Protein AF-A0A3C0J1G7-F1 (afdb_monomer)

Nearest PDB structures (foldseek):
  4tv7-assembly1_A  TM=5.717E-01  e=8.534E-01  Bacillus subtilis subsp. subtilis str. 168
  4w8i-assembly1_B  TM=5.233E-01  e=1.474E+00  Legionella pneumophila str. Paris
  4tv7-assembly1_B  TM=5.371E-01  e=2.220E+00  Bacillus subtilis subsp. subti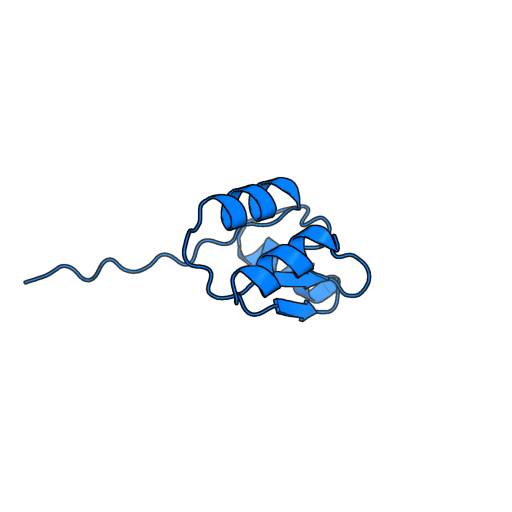lis str. 168
  4mgr-assembly1_B  TM=5.733E-01  e=2.725E+00  Bac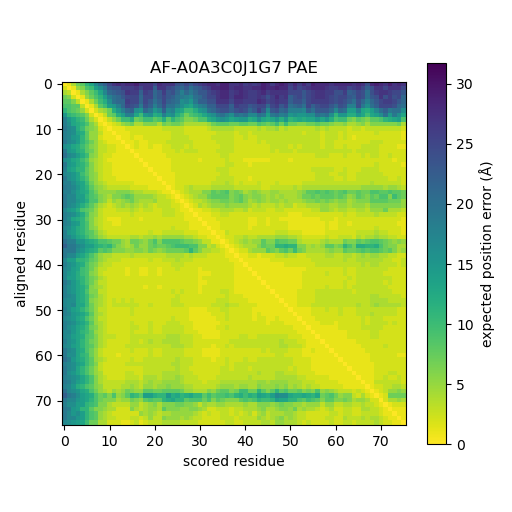illus subtilis
  4mgr-assembly1_A  TM=6.121E-01  e=3.124E+00  Bacillus subtilis

Secondary structure (DSSP, 8-state):
-------------SHHHHHHHHHTT---S-EEEETTTS-HHHHHHHHHTT--EEEE-HHHHHHHHHHTT----TT-

Foldseek 3Di:
DDPPPPPPDADDADDVRLVVVLVVLDDDQAAEFEPPQDDVVSVVSCVVSVHHYHYDHPVVVCVVQVVNVHDDRRGD

pLDDT: mean 86.44, std 13.83, range [43.59, 95.94]

Mean predicted aligned error: 5.79 Å

Sequence (76 aa):
MTETQSGQAYVIWGRRPVMEALESGRDFNRVVVARGGADPRIVAMARKLRVPVAEVERAALDRIVREAGGGTHQGV

Radius of gyration: 13.11 Å; Cα contacts (8 Å, |Δi|>4): 94; chains: 1; bounding box: 35×32×28 Å

Structure (mmCIF, N/CA/C/O backbone):
data_AF-A0A3C0J1G7-F1
#
_entry.id   AF-A0A3C0J1G7-F1
#
loop_
_atom_site.group_PDB
_atom_site.id
_atom_site.type_symbol
_atom_site.label_atom_id
_atom_site.label_alt_id
_atom_site.label_comp_id
_atom_site.label_asym_id
_atom_site.label_entity_id
_atom_site.label_seq_id
_atom_site.pdbx_PDB_ins_code
_atom_site.Cartn_x
_atom_site.Cartn_y
_atom_site.Cartn_z
_atom_site.occupancy
_atom_site.B_iso_or_equiv
_atom_site.auth_seq_id
_atom_site.auth_comp_id
_atom_site.auth_asym_id
_atom_site.auth_atom_id
_atom_site.pdbx_PDB_model_num
ATOM 1 N N . MET A 1 1 ? -26.072 22.467 12.389 1.00 43.59 1 MET A N 1
ATOM 2 C CA . MET A 1 1 ? -25.736 22.264 10.965 1.00 43.59 1 MET A CA 1
ATOM 3 C C . MET A 1 1 ? -24.336 21.684 10.950 1.00 43.59 1 MET A C 1
ATOM 5 O O . MET A 1 1 ? -23.407 22.390 11.300 1.00 43.59 1 MET A O 1
ATOM 9 N N . THR A 1 2 ? -24.202 20.375 10.758 1.00 47.09 2 THR A N 1
ATOM 10 C CA . THR A 1 2 ? -22.914 19.680 10.870 1.00 47.09 2 THR A CA 1
ATOM 11 C C . THR A 1 2 ? -22.120 19.871 9.584 1.00 47.09 2 THR A C 1
ATOM 13 O O . THR A 1 2 ? -22.536 19.391 8.530 1.00 47.09 2 THR A O 1
ATOM 16 N N . GLU A 1 3 ? -21.003 20.594 9.678 1.00 46.62 3 GLU A N 1
ATOM 17 C CA . GLU A 1 3 ? -19.994 20.694 8.624 1.00 46.62 3 GLU A CA 1
ATOM 18 C C . GLU A 1 3 ? -19.574 19.287 8.202 1.00 46.62 3 GLU A C 1
ATOM 20 O O . GLU A 1 3 ? -18.980 18.524 8.964 1.00 46.62 3 GLU A O 1
ATOM 25 N N . THR A 1 4 ? -19.944 18.922 6.979 1.00 48.31 4 THR A N 1
ATOM 26 C CA . THR A 1 4 ? -19.469 17.699 6.342 1.00 48.31 4 THR A CA 1
ATOM 27 C C . THR A 1 4 ? -18.010 17.956 5.998 1.00 48.31 4 THR A C 1
ATOM 29 O O . THR A 1 4 ? -17.718 18.652 5.030 1.00 48.31 4 THR A O 1
ATOM 32 N N . GLN A 1 5 ? -17.094 17.479 6.843 1.00 45.94 5 GLN A N 1
ATOM 33 C CA . GLN A 1 5 ? -15.661 17.517 6.568 1.00 45.94 5 GLN A CA 1
ATOM 34 C C . GLN A 1 5 ? -15.430 16.827 5.221 1.00 45.94 5 GLN A C 1
ATOM 36 O O . GLN A 1 5 ? -15.621 15.619 5.088 1.00 45.94 5 GLN A O 1
ATOM 41 N N . SER A 1 6 ? -15.071 17.613 4.207 1.00 48.34 6 SER A N 1
ATOM 42 C CA . SER A 1 6 ? -14.629 17.135 2.903 1.00 48.34 6 SER A CA 1
ATOM 43 C C . SER A 1 6 ? -13.453 16.193 3.135 1.00 48.34 6 SER A C 1
ATOM 45 O O . SER A 1 6 ? -12.354 16.640 3.462 1.00 48.34 6 SER A O 1
ATOM 47 N N . GLY A 1 7 ? -13.703 14.886 3.042 1.00 51.25 7 GLY A N 1
ATOM 48 C CA . GLY A 1 7 ? -12.682 13.864 3.213 1.00 51.25 7 GLY A CA 1
ATOM 49 C C . GLY A 1 7 ? -11.611 14.059 2.152 1.00 51.25 7 GLY A C 1
ATOM 50 O O . GLY A 1 7 ? -11.798 13.664 1.003 1.00 51.25 7 GLY A O 1
ATOM 51 N N . GLN A 1 8 ? -10.506 14.713 2.510 1.00 58.62 8 GLN A N 1
ATOM 52 C CA . GLN A 1 8 ? -9.371 14.826 1.611 1.00 58.62 8 GLN A CA 1
ATOM 53 C C . GLN A 1 8 ? -8.831 13.421 1.360 1.00 58.62 8 GLN A C 1
ATOM 55 O O . GL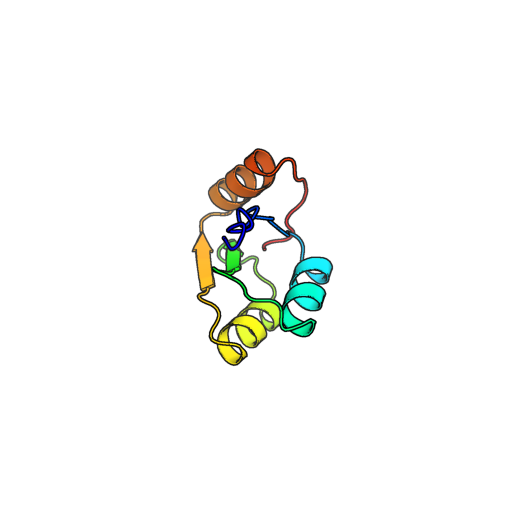N A 1 8 ? -8.382 12.736 2.282 1.00 58.62 8 GLN A O 1
ATOM 60 N N . ALA A 1 9 ? -8.914 12.981 0.106 1.00 69.88 9 ALA A N 1
ATOM 61 C CA . ALA A 1 9 ? -8.331 11.726 -0.326 1.00 69.88 9 ALA A CA 1
ATOM 62 C C . ALA A 1 9 ? -6.805 11.863 -0.264 1.00 69.88 9 ALA A C 1
ATOM 64 O O . ALA A 1 9 ? -6.186 12.477 -1.129 1.00 69.88 9 ALA A O 1
ATOM 65 N N . TYR A 1 10 ? -6.207 11.323 0.794 1.00 82.25 10 TYR A N 1
ATOM 66 C CA . TYR A 1 10 ? -4.762 11.298 0.972 1.00 82.25 10 TYR A CA 1
ATOM 67 C C . TYR A 1 10 ? -4.202 9.960 0.487 1.00 82.25 10 TYR A C 1
ATOM 69 O O . TYR A 1 10 ? -4.696 8.898 0.870 1.00 82.25 10 TYR A O 1
ATOM 77 N N . VAL A 1 11 ? -3.169 10.015 -0.353 1.00 90.81 11 VAL A N 1
ATOM 78 C CA . VAL A 1 11 ? -2.478 8.837 -0.891 1.00 90.81 11 VAL A CA 1
ATOM 79 C C . VAL A 1 11 ? -1.179 8.637 -0.117 1.00 90.81 11 VAL A C 1
ATOM 81 O O . VAL A 1 11 ? -0.412 9.576 0.076 1.00 90.81 11 VAL A O 1
ATOM 84 N N . ILE A 1 12 ? -0.931 7.401 0.312 1.00 91.94 12 ILE A N 1
ATOM 85 C CA . ILE A 1 12 ? 0.313 6.968 0.956 1.00 91.94 12 ILE A CA 1
ATOM 86 C C . ILE A 1 12 ? 0.933 5.909 0.054 1.00 91.94 12 ILE A C 1
ATOM 88 O O . ILE A 1 12 ? 0.226 5.018 -0.409 1.00 91.94 12 ILE A O 1
ATOM 92 N N . TRP A 1 13 ? 2.238 5.996 -0.176 1.00 93.31 13 TRP A N 1
ATOM 93 C CA . TRP A 1 13 ? 2.993 5.041 -0.986 1.00 93.31 13 TRP A CA 1
ATOM 94 C C . TRP A 1 13 ? 4.267 4.617 -0.255 1.00 93.31 13 TRP A C 1
ATOM 96 O O . TRP A 1 13 ? 4.757 5.305 0.647 1.00 93.31 13 TRP A O 1
ATOM 106 N N . GLY A 1 14 ? 4.836 3.484 -0.658 1.00 92.31 14 GLY A N 1
ATOM 107 C CA . GLY A 1 14 ? 6.017 2.916 -0.019 1.00 92.31 14 GLY A CA 1
ATOM 108 C C . GLY A 1 14 ? 5.685 1.907 1.077 1.00 92.31 14 GLY A C 1
ATOM 109 O O . GLY A 1 14 ? 4.726 2.034 1.831 1.00 92.31 14 GLY A O 1
ATOM 110 N N . ARG A 1 15 ? 6.546 0.894 1.210 1.00 93.69 15 ARG A N 1
ATOM 111 C CA . ARG A 1 15 ? 6.283 -0.265 2.074 1.00 93.69 15 ARG A CA 1
ATOM 112 C C . ARG A 1 15 ? 6.075 0.086 3.550 1.00 93.69 15 ARG A C 1
ATOM 114 O O . ARG A 1 15 ? 5.108 -0.376 4.142 1.00 93.69 15 ARG A O 1
ATOM 121 N N . ARG A 1 16 ? 6.974 0.884 4.143 1.00 93.56 16 ARG A N 1
ATOM 122 C CA . ARG A 1 16 ? 6.900 1.245 5.574 1.00 93.56 16 ARG A CA 1
ATOM 123 C C . ARG A 1 16 ? 5.727 2.185 5.875 1.00 93.56 16 ARG A C 1
ATOM 125 O O . ARG A 1 16 ? 4.927 1.803 6.721 1.00 93.56 16 ARG A O 1
ATOM 132 N N . PRO A 1 17 ? 5.545 3.312 5.151 1.00 92.88 17 PRO A N 1
ATOM 133 C CA . PRO A 1 17 ? 4.394 4.183 5.380 1.00 92.88 17 PRO A CA 1
ATOM 134 C C . PRO A 1 17 ? 3.057 3.455 5.234 1.00 92.88 17 PRO A C 1
ATOM 136 O O . PRO A 1 17 ? 2.162 3.650 6.046 1.00 92.88 17 PRO A O 1
ATOM 139 N N . VAL A 1 18 ? 2.921 2.572 4.237 1.00 93.81 18 VAL A N 1
ATOM 140 C CA . VAL A 1 18 ? 1.687 1.797 4.049 1.00 93.81 18 VAL A CA 1
ATOM 141 C C . VAL A 1 18 ? 1.476 0.785 5.177 1.00 93.81 18 VAL A C 1
ATOM 143 O O . VAL A 1 18 ? 0.348 0.616 5.629 1.00 93.81 18 VAL A O 1
ATOM 146 N N . MET A 1 19 ? 2.533 0.132 5.665 1.00 93.50 19 MET A N 1
ATOM 147 C CA . MET A 1 19 ? 2.431 -0.787 6.804 1.00 93.50 19 MET A CA 1
ATOM 148 C C . MET A 1 19 ? 1.998 -0.059 8.080 1.00 93.50 19 MET A C 1
ATOM 150 O O . MET A 1 19 ? 1.030 -0.479 8.703 1.00 93.50 19 MET A O 1
ATOM 154 N N . GLU A 1 20 ? 2.631 1.073 8.398 1.00 93.44 20 GLU A N 1
ATOM 155 C CA . GLU A 1 20 ? 2.261 1.931 9.533 1.00 93.44 20 GLU A CA 1
ATOM 156 C C . GLU A 1 20 ? 0.810 2.418 9.414 1.00 93.44 20 GLU A C 1
ATOM 158 O O . GLU A 1 20 ? 0.053 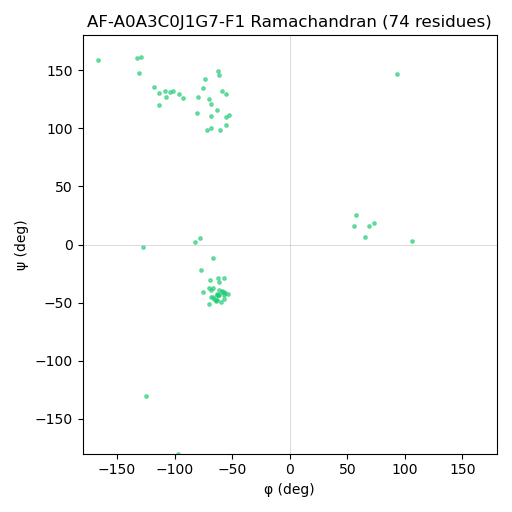2.421 10.384 1.00 93.44 20 GLU A O 1
ATOM 163 N N . ALA A 1 21 ? 0.388 2.783 8.202 1.00 92.12 21 ALA A N 1
ATOM 164 C CA . ALA A 1 21 ? -0.974 3.212 7.943 1.00 92.12 21 ALA A CA 1
ATOM 165 C C . ALA A 1 21 ? -1.972 2.063 8.197 1.00 92.12 21 ALA A C 1
ATOM 167 O O . ALA A 1 21 ? -2.950 2.260 8.919 1.00 92.12 21 ALA A O 1
ATOM 168 N N . LEU A 1 22 ? -1.712 0.859 7.683 1.00 91.94 22 LEU A N 1
ATOM 169 C CA . LEU A 1 22 ? -2.556 -0.316 7.933 1.00 91.94 22 LEU A CA 1
ATOM 170 C C . LEU A 1 22 ? -2.606 -0.684 9.426 1.00 91.94 22 LEU A C 1
ATOM 172 O O . LEU A 1 22 ? -3.668 -1.033 9.935 1.00 91.94 22 LEU A O 1
ATOM 176 N N . GLU A 1 23 ? -1.486 -0.569 10.139 1.00 90.88 23 GLU A N 1
ATOM 177 C CA . GLU A 1 23 ? -1.397 -0.828 11.583 1.00 90.88 23 GLU A CA 1
ATOM 178 C C . GLU A 1 23 ? -2.137 0.218 12.423 1.00 90.88 23 GLU A C 1
ATOM 180 O O . GLU A 1 23 ? -2.689 -0.117 13.469 1.00 90.88 23 GLU A O 1
ATOM 185 N N . SER A 1 24 ? 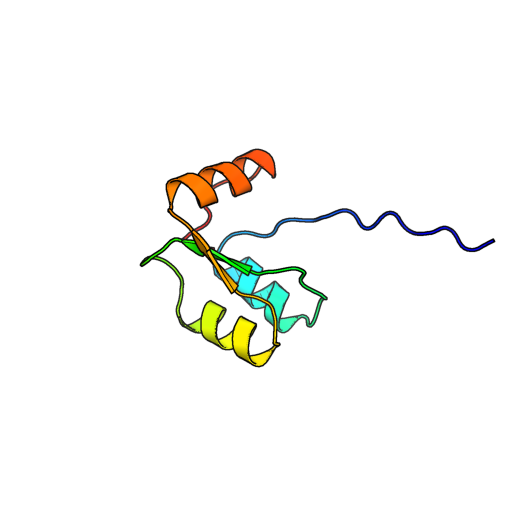-2.213 1.466 11.951 1.00 90.50 24 SER A N 1
ATOM 186 C CA . SER A 1 24 ? -2.930 2.542 12.645 1.00 90.50 24 SER A CA 1
ATOM 187 C C . SER A 1 24 ? -4.449 2.342 12.702 1.00 90.50 24 SER A C 1
ATOM 189 O O . SER A 1 24 ? -5.130 3.066 13.426 1.00 90.50 24 SER A O 1
ATOM 191 N N . GLY A 1 25 ? -4.996 1.388 11.936 1.00 80.44 25 GLY A N 1
ATOM 192 C CA . GLY A 1 25 ? -6.433 1.111 11.900 1.00 80.44 25 GLY A CA 1
ATOM 193 C C . GLY A 1 25 ? -7.265 2.220 11.250 1.00 80.44 25 GLY A C 1
ATOM 194 O O . GLY A 1 25 ? -8.478 2.254 11.434 1.00 80.44 25 GLY A O 1
ATOM 195 N N . ARG A 1 26 ? -6.629 3.137 10.509 1.00 81.44 26 ARG A N 1
ATOM 196 C CA . ARG A 1 26 ? -7.327 4.143 9.700 1.00 81.44 26 ARG A CA 1
ATOM 197 C C . ARG A 1 26 ? -8.172 3.467 8.621 1.00 81.44 26 ARG A C 1
ATOM 199 O O . ARG A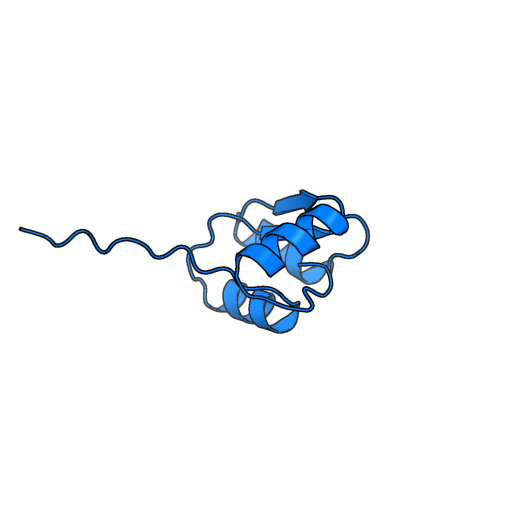 1 26 ? -7.792 2.424 8.095 1.00 81.44 26 ARG A O 1
ATOM 206 N N . ASP A 1 27 ? -9.279 4.099 8.245 1.00 82.62 27 ASP A N 1
ATOM 207 C CA . ASP A 1 27 ? -10.084 3.623 7.124 1.00 82.62 27 ASP A CA 1
ATOM 208 C C . ASP A 1 27 ? -9.344 3.834 5.796 1.00 82.62 27 ASP A C 1
ATOM 210 O O . ASP A 1 27 ? -8.927 4.945 5.456 1.00 82.62 27 ASP A O 1
ATOM 214 N N . PHE A 1 28 ? -9.198 2.747 5.035 1.00 86.56 28 PHE A N 1
ATOM 215 C CA . PHE A 1 28 ? -8.607 2.746 3.700 1.00 86.56 28 PHE A CA 1
ATOM 216 C C . PHE A 1 28 ? -9.655 2.380 2.661 1.00 86.56 28 PHE A C 1
ATOM 218 O O . PHE A 1 28 ? -10.293 1.334 2.749 1.00 86.56 28 PHE A O 1
ATOM 225 N N . ASN A 1 29 ? -9.745 3.186 1.605 1.00 91.06 29 ASN A N 1
ATOM 226 C CA . ASN A 1 29 ? -10.612 2.869 0.472 1.00 91.06 29 ASN A CA 1
ATOM 227 C C . ASN A 1 29 ? -10.113 1.632 -0.288 1.00 91.06 29 ASN A C 1
ATOM 229 O O . ASN A 1 29 ? -10.897 0.758 -0.654 1.00 91.06 29 ASN A O 1
ATOM 233 N N . ARG A 1 30 ? -8.801 1.568 -0.556 1.00 93.81 30 ARG A N 1
ATOM 234 C CA . ARG A 1 30 ? -8.132 0.432 -1.202 1.00 93.81 30 ARG A CA 1
ATOM 235 C C . ARG A 1 30 ? -6.614 0.525 -1.061 1.00 93.81 30 ARG A C 1
ATOM 237 O O . ARG A 1 30 ? -6.077 1.620 -0.935 1.00 93.81 30 ARG A O 1
ATOM 244 N N . VAL A 1 31 ? -5.937 -0.609 -1.200 1.00 94.50 31 VAL A N 1
ATOM 245 C CA . VAL A 1 31 ? -4.488 -0.697 -1.422 1.00 94.50 31 VAL A CA 1
ATOM 246 C C . VAL A 1 31 ? -4.248 -1.025 -2.892 1.00 94.50 31 VAL A C 1
ATOM 248 O O . VAL A 1 31 ? -4.868 -1.941 -3.434 1.00 94.50 31 VAL A O 1
ATOM 251 N N . VAL A 1 32 ? -3.363 -0.283 -3.552 1.00 95.44 32 VAL A N 1
ATOM 252 C CA . VAL A 1 32 ? -2.960 -0.542 -4.940 1.00 95.44 32 VAL A CA 1
ATOM 253 C C . VAL A 1 32 ? -1.536 -1.077 -4.920 1.00 95.44 32 VAL A C 1
ATOM 255 O O . VAL A 1 32 ? -0.694 -0.525 -4.230 1.00 95.44 32 VAL A O 1
ATOM 258 N N . VAL A 1 33 ? -1.259 -2.166 -5.630 1.00 95.94 33 VAL A N 1
ATOM 259 C CA . VAL A 1 33 ? 0.065 -2.796 -5.645 1.00 95.94 33 VAL A CA 1
ATOM 260 C C . VAL A 1 33 ? 0.535 -3.074 -7.064 1.00 95.94 33 VAL A C 1
ATOM 262 O O . VAL A 1 33 ? -0.265 -3.379 -7.948 1.00 95.94 33 VAL A O 1
ATOM 265 N N . ALA A 1 34 ? 1.845 -3.000 -7.285 1.00 95.38 34 ALA A N 1
ATOM 266 C CA . ALA A 1 34 ? 2.435 -3.364 -8.566 1.00 95.38 34 ALA A CA 1
ATOM 267 C C . ALA A 1 34 ? 2.477 -4.888 -8.723 1.00 95.38 34 ALA A C 1
ATOM 269 O O . ALA A 1 34 ? 2.939 -5.604 -7.825 1.00 95.38 34 ALA A O 1
ATOM 270 N N . ARG A 1 35 ? 2.078 -5.373 -9.901 1.00 92.62 35 ARG A N 1
ATOM 271 C CA . A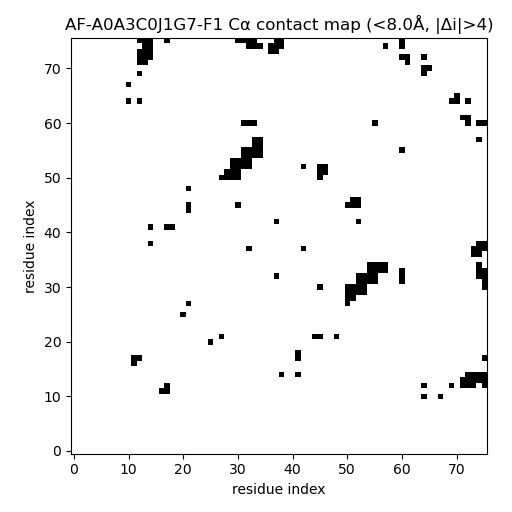RG A 1 35 ? 2.161 -6.790 -10.252 1.00 92.62 35 ARG A CA 1
ATOM 272 C C . ARG A 1 35 ? 3.583 -7.320 -10.090 1.00 92.62 35 ARG A C 1
ATOM 274 O O . ARG A 1 35 ? 4.539 -6.718 -10.577 1.00 92.62 35 ARG A O 1
ATOM 281 N N . GLY A 1 36 ? 3.719 -8.436 -9.373 1.00 83.81 36 GLY A N 1
ATOM 282 C CA . GLY A 1 36 ? 5.003 -9.112 -9.138 1.00 83.81 36 GLY A CA 1
ATOM 283 C C . GLY A 1 36 ? 6.036 -8.334 -8.305 1.00 83.81 36 GLY A C 1
ATOM 284 O O . GLY A 1 36 ? 7.168 -8.794 -8.185 1.00 83.81 36 GLY A O 1
ATOM 285 N N . GLY A 1 37 ? 5.684 -7.171 -7.740 1.00 80.44 37 GLY A N 1
ATOM 286 C CA . GLY A 1 37 ? 6.609 -6.315 -6.980 1.00 80.44 37 GLY A CA 1
ATOM 287 C C . GLY A 1 37 ? 6.124 -5.908 -5.587 1.00 80.44 37 GLY A C 1
ATOM 288 O O . GLY A 1 37 ? 6.845 -5.211 -4.875 1.00 80.44 37 GLY A O 1
ATOM 289 N N . ALA A 1 38 ? 4.914 -6.313 -5.205 1.00 84.62 38 ALA A N 1
ATOM 290 C CA . ALA A 1 38 ? 4.311 -5.997 -3.917 1.00 84.62 38 ALA A CA 1
ATOM 291 C C . ALA A 1 38 ? 4.952 -6.787 -2.767 1.00 84.62 38 ALA A C 1
ATOM 293 O O . ALA A 1 38 ? 5.223 -7.979 -2.906 1.00 84.62 38 ALA A O 1
ATOM 294 N N . ASP A 1 39 ? 5.118 -6.161 -1.597 1.00 91.69 39 ASP A N 1
ATOM 295 C CA . ASP A 1 39 ? 5.502 -6.890 -0.383 1.00 91.69 39 ASP A CA 1
ATOM 296 C C . ASP A 1 39 ? 4.343 -7.812 0.055 1.00 91.69 39 ASP A C 1
ATOM 298 O O . ASP A 1 39 ? 3.249 -7.310 0.354 1.00 91.69 39 ASP A O 1
ATOM 302 N N . PRO A 1 40 ? 4.548 -9.141 0.142 1.00 92.12 40 PRO A N 1
ATOM 303 C CA . PRO A 1 40 ? 3.492 -10.080 0.518 1.00 92.12 40 PRO A CA 1
ATOM 304 C C . PRO A 1 40 ? 2.853 -9.771 1.876 1.00 92.12 40 PRO A C 1
ATOM 306 O O . PRO A 1 40 ? 1.670 -10.047 2.078 1.00 92.12 40 PRO A O 1
ATOM 309 N N . ARG A 1 41 ? 3.608 -9.165 2.804 1.00 93.56 41 ARG A N 1
ATOM 310 C CA . ARG A 1 41 ? 3.116 -8.807 4.143 1.00 93.56 41 ARG A CA 1
ATOM 311 C C . ARG A 1 41 ? 2.052 -7.719 4.081 1.00 93.56 41 ARG A C 1
ATOM 313 O O . ARG A 1 41 ? 1.079 -7.783 4.825 1.00 93.56 41 ARG A O 1
ATOM 320 N N . ILE A 1 42 ? 2.203 -6.756 3.171 1.00 94.19 42 ILE A N 1
ATOM 321 C CA . ILE A 1 42 ? 1.233 -5.669 2.986 1.00 94.19 42 ILE A CA 1
ATOM 322 C C . ILE A 1 42 ? -0.068 -6.227 2.417 1.00 94.19 42 ILE A C 1
ATOM 324 O O . ILE A 1 42 ? -1.144 -5.931 2.929 1.00 94.19 42 ILE A O 1
ATOM 328 N N . VAL A 1 43 ? 0.029 -7.101 1.412 1.00 94.50 43 VAL A N 1
ATOM 329 C CA . VAL A 1 43 ? -1.143 -7.764 0.823 1.00 94.50 43 VAL A CA 1
ATOM 330 C C . VAL A 1 43 ? -1.866 -8.623 1.865 1.00 94.50 43 VAL A C 1
ATOM 332 O O . VAL A 1 43 ? -3.092 -8.574 1.961 1.00 94.50 43 VAL A O 1
ATOM 335 N N . ALA A 1 44 ? -1.124 -9.384 2.674 1.00 94.94 44 ALA A N 1
ATOM 336 C CA . ALA A 1 44 ? -1.692 -10.193 3.749 1.00 94.94 44 ALA A CA 1
ATOM 337 C C . ALA A 1 44 ? -2.395 -9.332 4.811 1.00 94.94 44 ALA A C 1
ATOM 339 O O . ALA A 1 44 ? -3.510 -9.660 5.221 1.00 94.94 44 ALA A O 1
ATOM 340 N N . MET A 1 45 ? -1.785 -8.215 5.218 1.00 94.19 45 MET A N 1
ATOM 341 C CA . MET A 1 45 ? -2.371 -7.298 6.196 1.00 94.19 45 MET A CA 1
ATOM 342 C C . MET A 1 45 ? -3.636 -6.625 5.656 1.00 94.19 45 MET A C 1
ATOM 344 O O . MET A 1 45 ? -4.669 -6.653 6.320 1.00 94.19 45 MET A O 1
ATOM 348 N N . ALA A 1 46 ? -3.598 -6.101 4.428 1.00 94.06 46 ALA A N 1
ATOM 349 C CA . ALA A 1 46 ? -4.764 -5.501 3.784 1.00 94.06 46 ALA A CA 1
ATOM 350 C C . ALA A 1 46 ? -5.936 -6.494 3.706 1.00 94.06 46 ALA A C 1
ATOM 352 O O . ALA A 1 46 ? -7.058 -6.161 4.079 1.00 94.06 46 ALA A O 1
ATOM 353 N N . ARG A 1 47 ? -5.666 -7.756 3.336 1.00 93.25 47 ARG A N 1
ATOM 354 C CA . ARG A 1 47 ? -6.676 -8.829 3.334 1.00 93.25 47 ARG A CA 1
ATOM 355 C C . ARG A 1 47 ? -7.222 -9.129 4.730 1.00 93.25 47 ARG A C 1
ATOM 357 O O . ARG A 1 47 ? -8.434 -9.266 4.879 1.00 93.25 47 ARG A O 1
ATOM 364 N N . LYS A 1 48 ? -6.359 -9.202 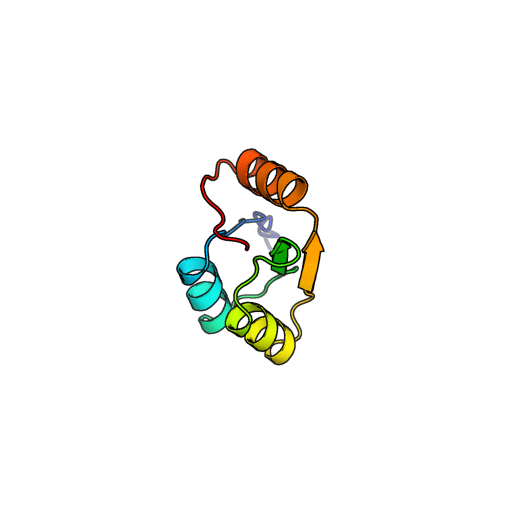5.750 1.00 94.25 48 LYS A N 1
ATOM 365 C CA . LYS A 1 48 ? -6.769 -9.399 7.153 1.00 94.25 48 LYS A CA 1
ATOM 366 C C . LYS A 1 48 ? -7.699 -8.277 7.626 1.00 94.25 48 LYS A C 1
ATOM 368 O O . LYS A 1 48 ? -8.686 -8.553 8.302 1.00 94.25 48 LYS A O 1
ATOM 373 N N . LEU A 1 49 ? -7.405 -7.041 7.227 1.00 92.75 49 LEU A N 1
ATOM 374 C CA . LEU A 1 49 ? -8.190 -5.842 7.530 1.00 92.75 49 LEU A CA 1
ATOM 375 C C . LEU A 1 49 ? -9.393 -5.643 6.592 1.00 92.75 49 LEU A C 1
ATOM 377 O O . LEU A 1 49 ? -10.111 -4.659 6.728 1.00 92.75 49 LEU A O 1
ATOM 381 N N . ARG A 1 50 ? -9.636 -6.570 5.653 1.00 94.12 50 ARG A N 1
ATOM 382 C CA . ARG A 1 50 ? -10.701 -6.494 4.634 1.00 94.12 50 ARG A CA 1
ATOM 383 C C . ARG A 1 50 ? -10.628 -5.243 3.751 1.00 94.12 50 ARG A C 1
ATOM 385 O O . ARG A 1 50 ? -11.629 -4.836 3.168 1.00 94.12 50 ARG A O 1
ATOM 392 N N . VAL A 1 51 ? -9.436 -4.673 3.601 1.00 94.19 51 VAL A N 1
ATOM 393 C CA . VAL A 1 51 ? -9.177 -3.573 2.674 1.00 94.19 51 VAL A CA 1
ATOM 394 C C . VAL A 1 51 ? -9.028 -4.150 1.260 1.00 94.19 51 VAL A C 1
ATOM 396 O O . VAL A 1 51 ? -8.217 -5.063 1.059 1.00 94.19 51 VAL A O 1
ATOM 399 N N . PRO A 1 52 ? -9.770 -3.646 0.257 1.00 95.06 52 PRO A N 1
ATOM 400 C CA . PRO A 1 52 ? -9.645 -4.108 -1.121 1.00 95.06 52 PRO A CA 1
ATOM 401 C C . PRO A 1 52 ? -8.223 -3.921 -1.658 1.00 95.06 52 PRO A C 1
ATOM 403 O O . PRO A 1 52 ? -7.658 -2.832 -1.560 1.00 95.06 52 PRO A O 1
ATOM 406 N N . VAL A 1 53 ? -7.662 -4.963 -2.279 1.00 95.00 53 VAL A N 1
ATOM 407 C CA . VAL A 1 53 ? -6.339 -4.916 -2.920 1.00 95.00 53 VAL A CA 1
ATOM 408 C C . VAL A 1 53 ? -6.509 -4.929 -4.435 1.00 95.00 53 VAL A C 1
ATOM 410 O O . VAL A 1 53 ? -7.180 -5.805 -4.977 1.00 95.00 53 VAL A O 1
ATOM 413 N N . ALA A 1 54 ? -5.902 -3.961 -5.116 1.00 95.31 54 ALA A N 1
ATOM 414 C CA . ALA A 1 54 ? -5.896 -3.842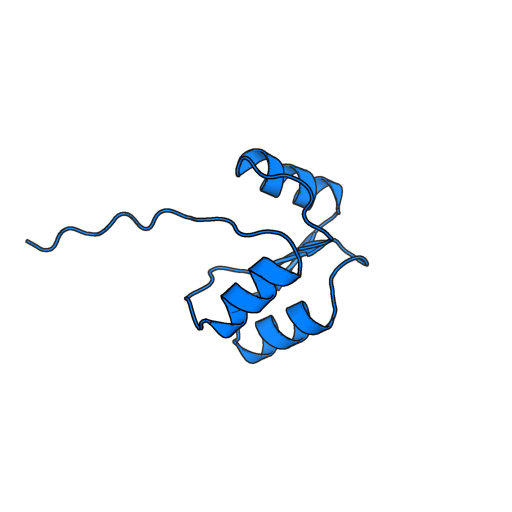 -6.567 1.00 95.31 54 ALA A CA 1
ATOM 415 C C . ALA A 1 54 ? -4.483 -4.038 -7.101 1.00 95.31 54 ALA A C 1
ATOM 417 O O . ALA A 1 54 ? -3.584 -3.271 -6.771 1.00 95.31 54 ALA A O 1
ATOM 418 N N . GLU A 1 55 ? -4.290 -5.044 -7.940 1.00 95.31 55 GLU A N 1
ATOM 419 C CA . GLU A 1 55 ? -3.010 -5.279 -8.597 1.00 95.31 55 GLU A CA 1
ATOM 420 C C . GLU A 1 55 ? -2.999 -4.588 -9.963 1.00 95.31 55 GLU A C 1
ATOM 422 O O . GLU A 1 55 ? -3.903 -4.788 -10.776 1.00 95.31 55 GLU A O 1
ATOM 427 N N . VAL A 1 56 ? -1.992 -3.751 -10.204 1.00 95.81 56 VAL A N 1
ATOM 428 C CA . VAL A 1 56 ? -1.851 -2.955 -11.429 1.00 95.81 56 VAL A CA 1
ATOM 429 C C . VAL A 1 56 ? -0.465 -3.129 -12.038 1.00 95.81 56 VAL A C 1
ATOM 431 O O . VAL A 1 56 ? 0.489 -3.534 -11.371 1.00 95.81 56 VAL A O 1
ATOM 434 N N . GLU A 1 57 ? -0.330 -2.788 -13.317 1.00 95.62 57 GLU A N 1
ATOM 435 C CA . GLU A 1 57 ? 0.986 -2.681 -13.944 1.00 95.62 57 GLU A CA 1
ATOM 436 C C . GLU A 1 57 ? 1.825 -1.602 -13.255 1.00 95.62 57 GLU A C 1
ATOM 438 O O . GLU A 1 57 ? 1.308 -0.557 -12.852 1.00 95.62 57 GLU A O 1
ATOM 443 N N . ARG A 1 58 ? 3.141 -1.816 -13.170 1.00 92.62 58 ARG A N 1
ATOM 444 C CA . ARG A 1 58 ? 4.059 -0.885 -12.495 1.00 92.62 58 ARG A CA 1
ATOM 445 C C . ARG A 1 58 ? 3.935 0.549 -13.021 1.00 92.62 58 ARG A C 1
ATOM 447 O O . ARG A 1 58 ? 3.808 1.478 -12.236 1.00 92.62 58 ARG A O 1
ATOM 454 N N . ALA A 1 59 ? 3.836 0.706 -14.341 1.00 93.44 59 ALA A N 1
ATOM 455 C CA . ALA A 1 59 ? 3.648 2.008 -14.978 1.00 93.44 59 ALA A CA 1
ATOM 456 C C . ALA A 1 59 ? 2.333 2.705 -14.577 1.00 93.44 59 ALA A C 1
ATOM 458 O O . ALA A 1 59 ? 2.256 3.930 -14.597 1.00 93.44 59 ALA A O 1
ATOM 459 N N . ALA A 1 60 ? 1.286 1.950 -14.233 1.00 94.19 60 ALA A N 1
ATOM 460 C CA . ALA A 1 60 ? 0.044 2.525 -13.726 1.00 94.19 60 ALA A CA 1
ATOM 461 C C . ALA A 1 60 ? 0.202 2.997 -12.275 1.00 94.19 60 ALA A C 1
ATOM 463 O O . ALA A 1 60 ? -0.266 4.085 -11.951 1.00 94.19 60 ALA A O 1
ATOM 464 N N . LEU A 1 61 ? 0.904 2.230 -11.433 1.00 93.44 61 LEU A N 1
ATOM 465 C CA . LEU A 1 61 ? 1.217 2.644 -10.062 1.00 93.44 61 LEU A CA 1
ATOM 466 C C . LEU A 1 61 ? 2.093 3.905 -10.040 1.00 93.44 61 LEU A C 1
ATOM 468 O O . LEU A 1 61 ? 1.802 4.838 -9.298 1.00 93.44 61 LEU A O 1
ATOM 472 N N . ASP A 1 62 ? 3.106 3.969 -10.907 1.00 92.88 62 ASP A N 1
ATOM 473 C CA . ASP A 1 62 ? 3.953 5.155 -11.079 1.00 92.88 62 ASP A CA 1
ATOM 474 C C . ASP A 1 62 ? 3.129 6.405 -11.428 1.00 92.88 62 ASP A C 1
ATOM 476 O O . ASP A 1 62 ? 3.377 7.480 -10.882 1.00 92.88 62 ASP A O 1
ATOM 480 N N . ARG A 1 63 ? 2.127 6.281 -12.314 1.00 93.31 63 ARG A N 1
ATOM 481 C CA . ARG A 1 63 ? 1.229 7.398 -12.657 1.00 93.31 63 ARG A CA 1
ATOM 482 C C . ARG A 1 63 ? 0.401 7.855 -11.458 1.00 93.31 63 ARG A C 1
ATOM 484 O O . ARG A 1 63 ? 0.405 9.044 -11.165 1.00 93.31 63 ARG A O 1
ATOM 491 N N . ILE A 1 64 ? -0.227 6.921 -10.741 1.00 91.69 64 ILE A N 1
ATOM 492 C CA . ILE A 1 64 ? -1.053 7.221 -9.558 1.00 91.69 64 ILE A CA 1
ATOM 493 C C . ILE A 1 64 ? -0.239 7.983 -8.508 1.00 91.69 64 ILE A C 1
ATOM 495 O O . ILE A 1 64 ? -0.684 8.998 -7.976 1.00 91.69 64 ILE A O 1
ATOM 499 N N . VAL A 1 65 ? 0.976 7.512 -8.221 1.00 90.94 65 VAL A N 1
ATOM 500 C CA . VAL A 1 65 ? 1.827 8.143 -7.209 1.00 90.94 65 VAL A CA 1
ATOM 501 C C . VAL A 1 65 ? 2.331 9.506 -7.675 1.00 90.94 65 VAL A C 1
ATOM 503 O O . VAL A 1 65 ? 2.358 10.442 -6.880 1.00 90.94 65 VAL A O 1
ATOM 506 N N . ARG A 1 66 ? 2.658 9.670 -8.962 1.00 90.31 66 ARG A N 1
ATOM 507 C CA . ARG A 1 66 ? 3.025 10.979 -9.523 1.00 90.31 66 ARG A CA 1
ATOM 508 C C . ARG A 1 66 ? 1.886 11.993 -9.466 1.00 90.31 66 ARG A C 1
ATOM 510 O O . ARG A 1 66 ? 2.133 13.140 -9.110 1.00 90.31 66 ARG A O 1
ATOM 517 N N . GLU A 1 67 ? 0.661 11.585 -9.786 1.00 90.50 67 GLU A N 1
ATOM 518 C CA . GLU A 1 67 ? -0.533 12.439 -9.689 1.00 90.50 67 GLU A CA 1
ATOM 519 C C . GLU A 1 67 ? -0.785 12.901 -8.247 1.00 90.50 67 GLU A C 1
ATOM 521 O O . GLU A 1 67 ? -1.211 14.032 -8.025 1.00 90.50 67 GLU A O 1
ATOM 526 N N . ALA A 1 68 ? -0.431 12.072 -7.261 1.00 86.81 68 ALA A N 1
ATOM 527 C CA . ALA A 1 68 ? -0.477 12.415 -5.841 1.00 86.81 68 ALA A CA 1
ATOM 528 C C . ALA A 1 68 ? 0.693 13.305 -5.359 1.00 86.81 68 ALA A C 1
ATOM 530 O O . ALA A 1 68 ? 0.827 13.543 -4.159 1.00 86.81 68 ALA A O 1
ATOM 531 N N . GLY A 1 69 ? 1.562 13.777 -6.261 1.00 85.44 69 GLY A N 1
ATOM 532 C CA . GLY A 1 69 ? 2.758 14.557 -5.914 1.00 85.44 69 GLY A CA 1
ATOM 533 C C . GLY A 1 69 ? 3.879 13.720 -5.287 1.00 85.44 69 GLY A C 1
ATOM 534 O O . GLY A 1 69 ? 4.758 14.260 -4.616 1.00 85.44 69 GLY A O 1
ATOM 535 N N . GLY A 1 70 ? 3.833 12.400 -5.471 1.00 80.69 70 GLY A N 1
ATOM 536 C CA . GLY A 1 70 ? 4.726 11.439 -4.843 1.00 80.69 70 GLY A CA 1
ATOM 537 C C . GLY A 1 70 ? 5.919 10.987 -5.677 1.00 80.69 70 GLY A C 1
ATOM 538 O O . GLY A 1 70 ? 6.140 11.409 -6.812 1.00 80.69 70 GLY A O 1
ATOM 539 N N . GLY A 1 71 ? 6.716 10.104 -5.069 1.00 82.62 71 GLY A N 1
ATOM 540 C CA . GLY A 1 71 ? 7.972 9.588 -5.617 1.00 82.62 71 GLY A CA 1
ATOM 541 C C . GLY A 1 71 ? 8.012 8.059 -5.674 1.00 82.62 71 GLY A C 1
ATOM 542 O O . GLY A 1 71 ? 7.103 7.409 -6.175 1.00 82.62 71 GLY A O 1
ATOM 543 N N . THR A 1 72 ? 9.088 7.456 -5.172 1.00 87.25 72 THR A N 1
ATOM 544 C CA . THR A 1 72 ? 9.307 6.006 -5.274 1.00 87.25 72 THR A CA 1
ATOM 545 C C . THR A 1 72 ? 8.311 5.194 -4.434 1.00 87.25 72 THR A C 1
ATOM 547 O O . THR A 1 72 ? 8.420 5.136 -3.210 1.00 87.25 72 THR A O 1
ATOM 550 N N . HIS A 1 73 ? 7.405 4.472 -5.096 1.00 88.38 73 HIS A N 1
ATOM 551 C CA . HIS A 1 73 ? 6.353 3.664 -4.463 1.00 88.38 73 HIS A CA 1
ATOM 552 C C . HIS A 1 73 ? 6.827 2.322 -3.867 1.00 88.38 73 HIS A C 1
ATOM 554 O O . HIS A 1 73 ? 6.196 1.729 -3.010 1.00 88.38 73 HIS A O 1
ATOM 560 N N . GLN A 1 74 ? 7.956 1.766 -4.314 1.00 89.56 74 GLN A N 1
ATOM 561 C CA . GLN A 1 74 ? 8.433 0.429 -3.890 1.00 89.56 74 GLN A CA 1
ATOM 562 C C . GLN A 1 74 ? 7.451 -0.751 -4.089 1.00 89.56 74 GLN A C 1
ATOM 564 O O . GLN A 1 74 ? 7.668 -1.818 -3.522 1.00 89.56 74 GLN A O 1
ATOM 569 N N . GLY A 1 75 ? 6.409 -0.582 -4.904 1.00 89.19 75 GLY A N 1
ATOM 570 C CA . GLY A 1 75 ? 5.470 -1.636 -5.286 1.00 89.19 75 GLY A CA 1
ATOM 571 C C . GLY A 1 75 ? 4.108 -1.510 -4.609 1.00 89.19 75 GLY A C 1
ATOM 572 O O . GLY A 1 75 ? 3.269 -2.382 -4.828 1.00 89.19 75 GLY A O 1
ATOM 573 N N . VAL A 1 76 ? 3.897 -0.448 -3.820 1.00 91.25 76 VAL A N 1
ATOM 574 C CA . VAL A 1 76 ? 2.638 -0.105 -3.153 1.00 91.25 76 VAL A CA 1
ATOM 575 C C . VAL A 1 76 ? 2.455 1.406 -3.025 1.00 91.25 76 VAL A C 1
ATOM 577 O O . VAL A 1 76 ? 3.460 2.101 -2.749 1.00 91.25 76 VAL A O 1
#

Solvent-accessible surface area (backbone atoms only — not comparable to full-atom values): 4657 Å² total; per-residue (Å²): 136,82,82,76,76,78,78,75,90,78,85,75,54,18,66,65,60,42,46,55,44,62,70,67,67,61,93,63,88,59,48,58,29,20,63,99,47,47,60,68,66,55,56,52,49,34,54,75,71,69,32,49,77,43,78,36,55,56,73,56,49,54,48,56,33,46,76,69,75,49,72,83,31,76,26,52